Protein AF-A0AAU0XG52-F1 (afdb_monomer_lite)

Secondary structure (DSSP, 8-state):
-PPP---PPPEEETTEEEEEE-SSGGGGGS-HHHHHHHHHHHSS----EEEESSHHHHHHHHHHH-TT--SEEE-SSS-EEEHHHHHHHHHH-TT--TTTS-GGG--

Foldseek 3Di:
DDDPDPPDDWDQDPNWTKDKDQPLCCVVVDDPVVCVVQCVQPNNDRDMDMDTPDPLRVLVVLLVPLVVDQGWDDPVADDIHGSVVVNVLCVVCVPDDCNVDPSVPDD

pLDDT: mean 90.28, std 12.17, range [43.97, 97.56]

Radius of gyration: 14.22 Å; chains: 1; bounding box: 34×27×35 Å

Sequence (107 aa):
MPEPVTGGERLHQHGYSYSIDLSGGILADYEPEELEQVTTRIGEPYAVYVSSQSMDAARAFLREVLPGVDGLVDTNHYEILRASEFLTLVDRYPGWDWRRQPSTDLQ

Structure (mmCIF, N/CA/C/O backbone):
data_AF-A0AAU0XG52-F1
#
_entry.id   AF-A0AAU0XG52-F1
#
loop_
_atom_site.group_PDB
_atom_site.id
_atom_site.type_symbol
_atom_site.label_atom_id
_atom_site.label_alt_id
_atom_site.label_comp_id
_atom_site.label_asym_id
_atom_site.label_entity_id
_atom_site.label_seq_id
_atom_site.pdbx_PDB_ins_code
_atom_site.Cartn_x
_atom_site.Cartn_y
_atom_site.Cartn_z
_atom_site.occupancy
_atom_site.B_iso_or_equiv
_atom_site.auth_seq_id
_atom_site.auth_comp_id
_atom_site.auth_asym_id
_atom_site.auth_atom_id
_atom_site.pdbx_PDB_model_num
ATOM 1 N N . MET A 1 1 ? 18.885 10.916 8.684 1.00 45.97 1 MET A N 1
ATOM 2 C CA . MET A 1 1 ? 18.140 10.062 9.629 1.00 45.97 1 MET A CA 1
ATOM 3 C C . MET A 1 1 ? 18.770 8.684 9.566 1.00 45.97 1 MET A C 1
ATOM 5 O O . MET A 1 1 ? 18.846 8.174 8.454 1.00 45.97 1 MET A O 1
ATOM 9 N N . PRO A 1 2 ? 19.325 8.126 10.654 1.00 44.50 2 PRO A N 1
ATOM 10 C CA . PRO A 1 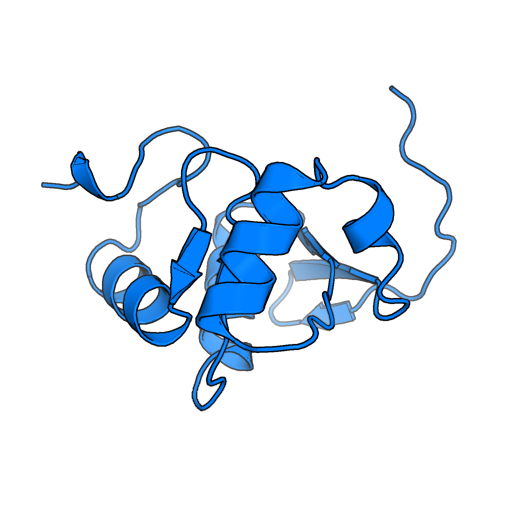2 ? 19.729 6.728 10.632 1.00 44.50 2 PRO A CA 1
ATOM 11 C C . PRO A 1 2 ? 18.467 5.855 10.655 1.00 44.50 2 PRO A C 1
ATOM 13 O O . PRO A 1 2 ? 17.492 6.207 11.317 1.00 44.50 2 PRO A O 1
ATOM 16 N N . GLU A 1 3 ? 18.473 4.762 9.893 1.00 43.97 3 GLU A N 1
ATOM 17 C CA . GLU A 1 3 ? 17.389 3.775 9.883 1.00 43.97 3 GLU A CA 1
ATOM 18 C C . GLU A 1 3 ? 17.187 3.212 11.302 1.00 43.97 3 GLU A C 1
ATOM 20 O O . GLU A 1 3 ? 18.179 2.931 11.989 1.00 43.97 3 GLU A O 1
ATOM 25 N N . PRO A 1 4 ? 15.940 3.039 11.774 1.00 50.06 4 PRO A N 1
ATOM 26 C CA . PRO A 1 4 ? 15.707 2.346 13.026 1.00 50.06 4 PRO A CA 1
ATOM 27 C C . PRO A 1 4 ? 16.206 0.907 12.890 1.00 50.06 4 PRO A C 1
ATOM 29 O O . PRO A 1 4 ? 15.900 0.206 11.925 1.00 50.06 4 PRO A O 1
ATOM 32 N N . VAL A 1 5 ? 17.001 0.472 13.869 1.00 54.59 5 VAL A N 1
ATOM 33 C CA . VAL A 1 5 ? 17.488 -0.903 13.979 1.00 54.59 5 VAL A CA 1
ATOM 34 C C . VAL A 1 5 ? 16.291 -1.819 14.209 1.00 54.59 5 VAL A C 1
ATOM 36 O O . VAL A 1 5 ? 15.878 -2.056 15.339 1.00 54.59 5 VAL A O 1
ATOM 39 N N . THR A 1 6 ? 15.759 -2.382 13.134 1.00 51.53 6 THR A N 1
ATOM 40 C CA . THR A 1 6 ? 15.127 -3.695 13.180 1.00 51.53 6 THR A CA 1
ATOM 41 C C . THR A 1 6 ? 16.178 -4.689 12.712 1.00 51.53 6 THR A C 1
ATOM 43 O O . THR A 1 6 ? 16.414 -4.877 11.523 1.00 51.53 6 THR A O 1
ATOM 46 N N . GLY A 1 7 ? 16.830 -5.361 13.662 1.00 46.84 7 GLY A N 1
ATOM 47 C CA . GLY A 1 7 ? 17.552 -6.613 13.400 1.00 46.84 7 GLY A CA 1
ATOM 48 C C . GLY A 1 7 ? 16.590 -7.763 13.066 1.00 46.84 7 GLY A C 1
ATOM 49 O O . GLY A 1 7 ? 16.777 -8.870 13.556 1.00 46.84 7 GLY A O 1
ATOM 50 N N . GLY A 1 8 ? 15.518 -7.466 12.328 1.00 58.22 8 GLY A N 1
ATOM 51 C CA . GLY A 1 8 ? 14.409 -8.351 12.012 1.00 58.22 8 GLY A CA 1
ATOM 52 C C . GLY A 1 8 ? 14.671 -9.106 10.719 1.00 58.22 8 GLY A C 1
ATOM 53 O O . GLY A 1 8 ? 15.308 -8.596 9.796 1.00 58.22 8 GLY A O 1
ATOM 54 N N . GLU A 1 9 ? 14.209 -10.347 10.686 1.00 68.25 9 GLU A N 1
ATOM 55 C CA . GLU A 1 9 ? 14.289 -11.237 9.535 1.00 68.25 9 GLU A CA 1
ATOM 56 C C . GLU A 1 9 ? 13.825 -10.518 8.262 1.00 68.25 9 GLU A C 1
ATOM 58 O O . GLU A 1 9 ? 12.764 -9.896 8.224 1.00 68.25 9 GLU A O 1
ATOM 63 N N . ARG A 1 10 ? 14.648 -10.578 7.211 1.00 86.56 10 ARG A N 1
ATOM 64 C CA . ARG A 1 10 ? 14.283 -10.030 5.905 1.00 86.56 10 ARG A CA 1
ATOM 65 C C . ARG A 1 10 ? 13.585 -11.114 5.109 1.00 86.56 10 ARG A C 1
ATOM 67 O O . ARG A 1 10 ? 14.090 -12.232 4.999 1.00 86.56 10 ARG A O 1
ATOM 74 N N . LEU A 1 11 ? 12.448 -10.772 4.517 1.00 90.12 11 LEU A N 1
ATOM 75 C CA . LEU A 1 11 ? 11.813 -11.654 3.554 1.00 90.12 11 LEU A CA 1
ATOM 76 C C . LEU A 1 11 ? 12.591 -11.567 2.241 1.00 90.12 11 LEU A C 1
ATOM 78 O O . LEU A 1 11 ? 12.753 -10.485 1.678 1.00 90.12 11 LEU A O 1
ATOM 82 N N . HIS A 1 12 ? 13.060 -12.711 1.750 1.00 90.94 12 HIS A N 1
ATOM 83 C CA . HIS A 1 12 ? 13.725 -12.821 0.458 1.00 90.94 12 HIS A CA 1
ATOM 84 C C . HIS A 1 12 ? 12.797 -13.502 -0.542 1.00 90.94 12 HIS A C 1
ATOM 86 O O . HIS A 1 12 ? 12.483 -14.682 -0.393 1.00 90.94 12 HIS A O 1
ATOM 92 N N . GLN A 1 13 ? 12.377 -12.774 -1.573 1.00 89.38 13 GLN A N 1
ATOM 93 C CA . GLN A 1 13 ? 11.422 -13.278 -2.555 1.00 89.38 13 GLN A CA 1
ATOM 94 C C . GLN A 1 13 ? 11.700 -12.699 -3.943 1.00 89.38 13 GLN A C 1
ATOM 96 O O . GLN A 1 13 ? 11.945 -11.505 -4.091 1.00 89.38 13 GLN A O 1
ATOM 101 N N .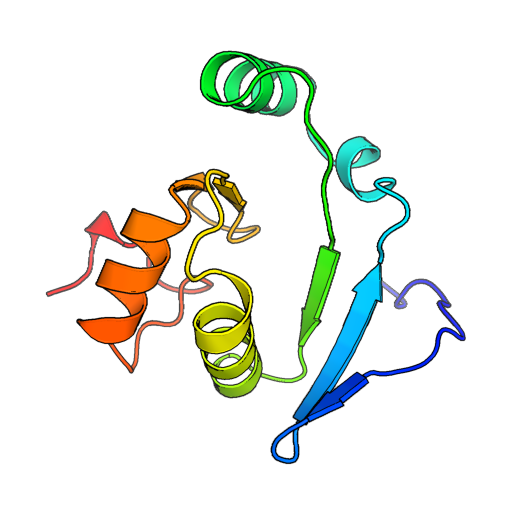 HIS A 1 14 ? 11.699 -13.562 -4.966 1.00 88.12 14 HIS A N 1
ATOM 102 C CA . HIS A 1 14 ? 11.960 -13.204 -6.370 1.00 88.12 14 HIS A CA 1
ATOM 103 C C . HIS A 1 14 ? 13.247 -12.383 -6.607 1.00 88.12 14 HIS A C 1
ATOM 105 O O . HIS A 1 14 ? 13.325 -11.587 -7.536 1.00 88.12 14 HIS A O 1
ATOM 111 N N . GLY A 1 15 ? 14.278 -12.589 -5.779 1.00 91.06 15 GLY A N 1
ATOM 112 C CA . GLY A 1 15 ? 15.546 -11.851 -5.864 1.00 91.06 15 GLY A CA 1
ATOM 113 C C . GLY A 1 15 ? 15.534 -10.477 -5.182 1.00 91.06 15 GLY A C 1
ATOM 114 O O . GLY A 1 15 ? 16.541 -9.772 -5.219 1.00 91.06 15 GLY A O 1
ATOM 115 N N . TYR A 1 16 ? 14.432 -10.114 -4.528 1.00 94.62 16 TYR A N 1
ATOM 116 C CA . TYR A 1 16 ? 14.292 -8.905 -3.725 1.00 94.62 16 TYR A CA 1
ATOM 117 C C . TYR A 1 16 ? 14.352 -9.221 -2.226 1.00 94.62 16 TYR A C 1
ATOM 119 O O . TYR A 1 16 ? 14.097 -10.350 -1.802 1.00 94.62 16 TYR A O 1
ATOM 127 N N . SER A 1 17 ? 14.703 -8.212 -1.432 1.00 93.06 17 SER A N 1
ATOM 128 C CA . SER A 1 17 ? 14.707 -8.250 0.028 1.00 93.06 17 SER A CA 1
ATOM 129 C C . SER A 1 17 ? 13.748 -7.200 0.585 1.00 93.06 17 SER A C 1
ATOM 131 O O . SER A 1 17 ? 13.772 -6.044 0.144 1.00 93.06 17 SER A O 1
ATOM 133 N N . TYR A 1 18 ? 12.933 -7.602 1.556 1.00 92.94 18 TYR A N 1
ATOM 134 C CA . TYR A 1 18 ? 11.916 -6.769 2.192 1.00 92.94 18 TYR A CA 1
ATOM 135 C C . TYR A 1 18 ? 12.100 -6.770 3.705 1.00 92.94 18 TYR A C 1
ATOM 137 O O . TYR A 1 18 ? 12.382 -7.812 4.302 1.00 92.94 18 TYR A O 1
ATOM 145 N N . SER A 1 19 ? 11.904 -5.609 4.320 1.00 93.00 19 SER A N 1
ATOM 146 C CA . SER A 1 19 ? 11.718 -5.496 5.766 1.00 93.00 19 SER A CA 1
ATOM 147 C C . SER A 1 19 ? 10.232 -5.281 6.024 1.00 93.00 19 SER A C 1
ATOM 149 O O . SER A 1 19 ? 9.651 -4.346 5.473 1.00 93.00 19 SER A O 1
ATOM 151 N N . ILE A 1 20 ? 9.621 -6.153 6.823 1.00 92.06 20 ILE A N 1
ATOM 152 C CA . ILE A 1 20 ? 8.186 -6.122 7.114 1.00 92.06 20 ILE A CA 1
ATOM 153 C C . ILE A 1 20 ? 8.010 -5.927 8.615 1.00 92.06 20 ILE A C 1
ATOM 155 O O . ILE A 1 20 ? 8.556 -6.693 9.406 1.00 92.06 20 ILE A O 1
ATOM 159 N N . ASP A 1 21 ? 7.236 -4.918 8.994 1.00 92.44 21 ASP A N 1
ATOM 160 C CA . ASP A 1 21 ? 6.806 -4.699 10.368 1.00 92.44 21 ASP A CA 1
ATOM 161 C C . ASP A 1 21 ? 5.305 -4.992 10.489 1.00 92.44 21 ASP 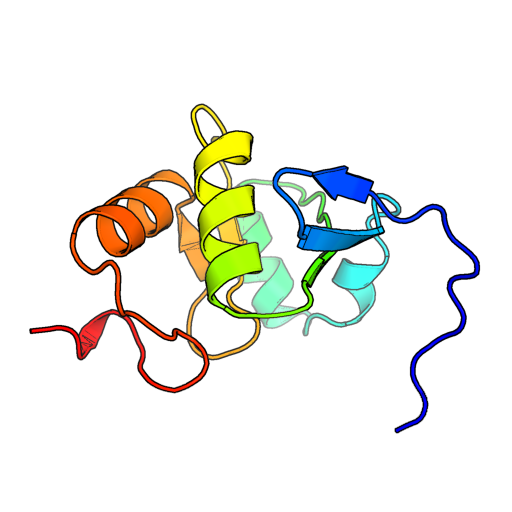A C 1
ATOM 163 O O . ASP A 1 21 ? 4.463 -4.314 9.899 1.00 92.44 21 ASP A O 1
ATOM 167 N N . LEU A 1 22 ? 4.997 -6.042 11.252 1.00 93.00 22 LEU A N 1
ATOM 168 C CA . LEU A 1 22 ? 3.647 -6.529 11.544 1.00 93.00 22 LEU A CA 1
ATOM 169 C C . LEU A 1 22 ? 3.142 -6.065 12.920 1.00 93.00 22 LEU A C 1
ATOM 171 O O . LEU A 1 22 ? 2.088 -6.509 13.374 1.00 93.00 22 LEU A O 1
ATOM 175 N N . SER A 1 23 ? 3.886 -5.223 13.635 1.00 93.75 23 SER A N 1
ATOM 176 C CA . SER A 1 23 ? 3.513 -4.791 14.985 1.00 93.75 23 SER A CA 1
ATOM 177 C C . SER A 1 23 ? 2.284 -3.878 15.017 1.00 93.75 23 SER A C 1
ATOM 179 O O . SER A 1 23 ? 1.687 -3.710 16.077 1.00 93.75 23 SER A O 1
ATOM 181 N N . GLY A 1 24 ? 1.917 -3.265 13.885 1.00 92.94 24 GLY A N 1
ATOM 182 C CA . GLY A 1 24 ? 0.944 -2.170 13.844 1.00 92.94 24 GLY A CA 1
ATOM 183 C C . GLY A 1 24 ? 1.500 -0.835 14.345 1.00 92.94 24 GLY A C 1
ATOM 184 O O . GLY A 1 24 ? 0.799 0.172 14.278 1.00 92.94 24 GLY A O 1
ATOM 185 N N . GLY A 1 25 ? 2.756 -0.798 14.808 1.00 93.00 25 GLY A N 1
ATOM 186 C CA . GLY A 1 25 ? 3.377 0.384 15.409 1.00 93.00 25 GLY A CA 1
ATOM 187 C C . GLY A 1 25 ? 3.478 1.582 14.468 1.00 93.00 25 GLY A C 1
ATOM 188 O O . GLY A 1 25 ? 3.481 2.713 14.942 1.00 93.00 25 GLY A O 1
ATOM 189 N N . ILE A 1 26 ? 3.465 1.347 13.153 1.00 93.25 26 ILE A N 1
ATOM 190 C CA . ILE A 1 26 ? 3.470 2.404 12.134 1.00 93.25 26 ILE A CA 1
ATOM 191 C C . ILE A 1 26 ? 2.269 3.358 12.249 1.00 93.25 26 ILE A C 1
ATOM 193 O O . ILE A 1 26 ? 2.373 4.510 11.852 1.00 93.25 26 ILE A O 1
ATOM 197 N N . LEU A 1 27 ? 1.147 2.930 12.845 1.00 95.00 27 LEU A N 1
ATOM 198 C CA . LEU A 1 27 ? -0.004 3.812 13.080 1.00 95.00 27 LEU A CA 1
ATOM 199 C C . LEU A 1 27 ? 0.321 4.989 14.012 1.00 95.00 27 LEU A C 1
ATOM 20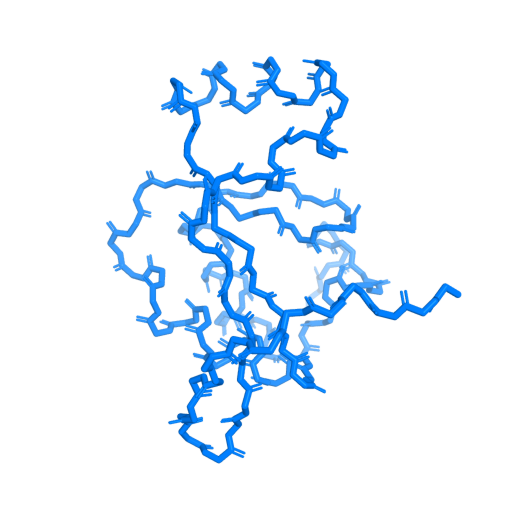1 O O . LEU A 1 27 ? -0.380 5.992 13.972 1.00 95.00 27 LEU A O 1
ATOM 205 N N . ALA A 1 28 ? 1.368 4.887 14.838 1.00 94.62 28 ALA A N 1
ATOM 206 C CA . ALA A 1 28 ? 1.808 5.985 15.697 1.00 94.62 28 ALA A CA 1
ATOM 207 C C . ALA A 1 28 ? 2.417 7.163 14.915 1.00 94.62 28 ALA A C 1
ATOM 209 O O . ALA A 1 28 ? 2.526 8.253 15.473 1.00 94.62 28 ALA A O 1
ATOM 210 N N . ASP A 1 29 ? 2.794 6.944 13.651 1.00 93.12 29 ASP A N 1
ATOM 211 C CA . ASP A 1 29 ? 3.365 7.969 12.775 1.00 93.12 29 ASP A CA 1
ATOM 212 C C . ASP A 1 29 ? 2.287 8.747 11.996 1.00 93.12 29 ASP A C 1
ATOM 214 O O . ASP A 1 29 ? 2.609 9.738 11.346 1.00 93.12 29 ASP A O 1
ATOM 218 N N . TYR A 1 30 ? 1.020 8.318 12.054 1.00 93.31 30 TYR A N 1
ATOM 219 C CA . TYR A 1 30 ? -0.092 8.999 11.390 1.00 93.31 30 TYR A CA 1
ATOM 220 C C . TYR A 1 30 ? -0.618 10.152 12.238 1.00 93.31 30 TYR A C 1
ATOM 222 O O . TYR A 1 30 ? -0.795 10.023 13.455 1.00 93.31 30 TYR A O 1
ATOM 230 N N . GLU A 1 31 ? -0.984 11.249 11.578 1.00 93.94 31 GLU A N 1
ATOM 231 C CA . GLU A 1 31 ? -1.708 12.317 12.252 1.00 93.94 31 GLU A CA 1
ATOM 232 C C . GLU A 1 31 ? -3.127 11.840 12.630 1.00 93.94 31 GLU A C 1
ATOM 234 O O . GLU A 1 31 ? -3.743 11.049 11.904 1.00 93.94 31 GLU A O 1
ATOM 239 N N . PRO A 1 32 ? -3.712 12.327 13.742 1.00 94.44 32 PRO A N 1
ATOM 240 C CA . PRO A 1 32 ? -5.039 11.891 14.190 1.00 94.44 32 PRO A CA 1
ATOM 241 C C . PRO A 1 32 ? -6.135 12.030 13.122 1.00 94.44 32 PRO A C 1
ATOM 243 O O . PRO A 1 32 ? -7.028 11.191 13.024 1.00 94.44 32 PRO A O 1
ATOM 246 N N . GLU A 1 33 ? -6.046 13.076 12.303 1.00 93.50 33 GLU A N 1
ATOM 247 C CA . GLU A 1 33 ? -6.982 13.372 11.213 1.00 93.50 33 GLU A CA 1
ATOM 248 C C . GLU A 1 33 ? -6.864 12.364 10.058 1.00 93.50 33 GLU A C 1
ATOM 250 O O . GLU A 1 33 ? -7.856 12.041 9.401 1.00 93.50 33 GLU A O 1
ATOM 255 N N . GLU A 1 34 ? -5.664 11.835 9.807 1.00 91.88 34 GLU A N 1
ATOM 256 C CA . GLU A 1 34 ? -5.430 10.782 8.816 1.00 91.88 34 GLU A CA 1
ATOM 257 C C . GLU A 1 34 ? -5.960 9.439 9.333 1.00 91.88 34 GLU A C 1
ATOM 259 O O . GLU A 1 34 ? -6.652 8.721 8.605 1.00 91.88 34 GLU A O 1
ATOM 264 N N . LEU A 1 35 ? -5.731 9.135 10.617 1.00 95.00 35 LEU A N 1
ATOM 265 C CA . LEU A 1 35 ? -6.290 7.949 11.273 1.00 95.00 35 LEU A CA 1
ATOM 266 C C . LEU A 1 35 ? -7.818 7.967 11.293 1.00 95.00 35 LEU A C 1
ATOM 268 O O . LEU A 1 35 ? -8.435 6.932 11.044 1.00 95.00 35 LEU A O 1
ATOM 272 N N . GLU A 1 36 ? -8.451 9.114 11.540 1.00 94.81 36 GLU A N 1
ATOM 273 C CA . GLU A 1 36 ? -9.911 9.241 11.485 1.00 94.81 36 GLU A CA 1
ATOM 274 C C . GLU A 1 36 ? -10.446 8.943 10.074 1.00 94.81 36 GLU A C 1
ATOM 276 O O . GLU A 1 36 ? -11.436 8.216 9.913 1.00 94.81 36 GLU A O 1
ATOM 281 N N . GLN A 1 37 ? -9.765 9.436 9.035 1.00 91.88 37 GLN A N 1
ATOM 282 C CA . GLN A 1 37 ? -10.124 9.160 7.642 1.00 91.88 37 GLN A CA 1
ATOM 283 C C . GLN A 1 37 ? -9.987 7.677 7.292 1.00 91.88 37 GLN A C 1
ATOM 285 O O . GLN A 1 37 ? -10.878 7.116 6.647 1.00 91.88 37 GLN A O 1
ATOM 290 N N . VAL A 1 38 ? -8.897 7.034 7.713 1.00 94.38 38 VAL A N 1
ATOM 291 C CA . VAL A 1 38 ? -8.693 5.589 7.546 1.00 94.38 38 VAL A CA 1
ATOM 292 C C . VAL A 1 38 ? -9.787 4.823 8.291 1.00 94.38 38 VAL A C 1
ATOM 294 O O . VAL A 1 38 ? -10.480 3.998 7.691 1.00 94.38 38 VAL A O 1
ATOM 297 N N . THR A 1 39 ? -10.025 5.165 9.556 1.00 95.38 39 THR A N 1
ATOM 298 C CA . THR A 1 39 ? -10.991 4.481 10.424 1.00 95.38 39 THR A CA 1
ATOM 299 C C . THR A 1 39 ? -12.412 4.570 9.875 1.00 95.38 39 THR A C 1
ATOM 301 O O . THR A 1 39 ? -13.154 3.591 9.858 1.00 95.38 39 THR A O 1
ATOM 304 N N . THR A 1 40 ? -12.790 5.722 9.322 1.00 94.94 40 THR A N 1
ATOM 305 C CA . THR A 1 40 ? -14.095 5.912 8.672 1.00 94.94 40 THR A CA 1
ATOM 306 C C . THR A 1 40 ? -14.272 5.016 7.438 1.00 94.94 40 THR A C 1
ATOM 308 O O . THR A 1 40 ? -15.391 4.625 7.106 1.00 94.94 40 THR A O 1
ATOM 311 N N . ARG A 1 41 ? -13.182 4.674 6.737 1.00 93.50 41 ARG A N 1
ATOM 312 C CA . ARG A 1 41 ? -13.218 3.888 5.491 1.00 93.50 41 ARG A CA 1
ATOM 313 C C . ARG A 1 41 ? -13.201 2.377 5.713 1.00 93.50 41 ARG A C 1
ATOM 315 O O . ARG A 1 41 ? -13.774 1.669 4.877 1.00 93.50 41 ARG A O 1
ATOM 322 N N . ILE A 1 42 ? -12.513 1.897 6.752 1.00 94.19 42 ILE A N 1
ATOM 323 C CA . ILE A 1 42 ? -12.268 0.458 6.980 1.00 94.19 42 ILE A CA 1
ATOM 324 C C . ILE A 1 42 ? -12.553 -0.029 8.412 1.00 94.19 42 ILE A C 1
ATOM 326 O O . ILE A 1 42 ? -12.405 -1.216 8.684 1.00 94.19 42 ILE A O 1
ATOM 330 N N . GLY A 1 43 ? -13.010 0.841 9.316 1.00 94.50 43 GLY A N 1
ATOM 331 C CA . GLY A 1 43 ? -13.121 0.532 10.744 1.00 94.50 43 GLY A CA 1
ATOM 332 C C . GLY A 1 43 ? -11.768 0.614 11.453 1.00 94.50 43 GLY A C 1
ATOM 333 O O . GLY A 1 43 ? -10.847 1.243 10.945 1.00 94.50 43 GLY A O 1
ATOM 334 N N . GLU A 1 44 ? -11.652 -0.009 12.627 1.00 94.50 44 GLU A N 1
ATOM 335 C CA . GLU A 1 44 ? -10.407 -0.010 13.412 1.00 94.50 44 GLU A CA 1
ATOM 336 C C . GLU A 1 44 ? -9.224 -0.524 12.567 1.00 94.50 44 GLU A C 1
ATOM 338 O O . GLU A 1 44 ? -9.256 -1.678 12.120 1.00 94.50 44 GLU A O 1
ATOM 343 N N . PRO A 1 45 ? -8.192 0.301 12.313 1.00 94.88 45 PRO A N 1
ATOM 344 C CA . PRO A 1 45 ? -7.121 -0.084 11.413 1.00 94.88 45 PRO A CA 1
ATOM 345 C C . PRO A 1 45 ? -6.107 -1.012 12.081 1.00 94.88 45 PRO A C 1
ATOM 347 O O . PRO A 1 45 ? -5.711 -0.841 13.230 1.00 94.88 45 PRO A O 1
ATOM 350 N N . TYR A 1 46 ? -5.595 -1.951 11.291 1.00 94.31 46 TYR A N 1
ATOM 351 C CA . TYR A 1 46 ? -4.339 -2.641 11.553 1.00 94.31 46 TYR A CA 1
ATOM 352 C C . TYR A 1 46 ? -3.412 -2.380 10.367 1.00 94.31 46 TYR A C 1
ATOM 354 O O . TYR A 1 46 ? -3.795 -2.631 9.223 1.00 94.31 46 TYR A O 1
ATOM 362 N N . ALA A 1 47 ? -2.212 -1.859 10.630 1.00 94.56 47 ALA A N 1
ATOM 363 C CA . ALA A 1 47 ? -1.264 -1.499 9.583 1.00 94.56 47 ALA A CA 1
ATOM 364 C C . ALA A 1 47 ? -0.043 -2.417 9.563 1.00 94.56 47 ALA A C 1
ATOM 366 O O . ALA A 1 47 ? 0.507 -2.796 10.597 1.00 94.56 47 ALA A O 1
ATOM 367 N N . VAL A 1 48 ? 0.400 -2.722 8.349 1.00 94.25 48 VAL A N 1
ATOM 368 C CA . VAL A 1 48 ? 1.643 -3.433 8.070 1.00 94.25 48 VAL A CA 1
ATOM 369 C C . VAL A 1 48 ? 2.544 -2.490 7.298 1.00 94.25 48 VAL A C 1
ATOM 371 O O . VAL A 1 48 ? 2.156 -1.987 6.245 1.00 94.25 48 VAL A O 1
ATOM 374 N N . TYR A 1 49 ? 3.751 -2.267 7.806 1.00 94.12 49 TYR A N 1
ATOM 375 C CA . TYR A 1 49 ? 4.746 -1.469 7.105 1.00 94.12 49 TYR A CA 1
ATOM 376 C C . TYR A 1 49 ? 5.685 -2.377 6.315 1.00 94.12 49 TYR A C 1
ATOM 378 O O . TYR A 1 49 ? 6.198 -3.369 6.834 1.00 94.12 49 TYR A O 1
ATOM 386 N N . VAL A 1 50 ? 5.924 -2.026 5.052 1.00 92.94 50 VAL A N 1
ATOM 387 C CA . VAL A 1 50 ? 6.828 -2.760 4.165 1.00 92.94 50 VAL A CA 1
ATOM 388 C C . VAL A 1 50 ? 7.850 -1.795 3.590 1.00 92.94 50 VAL A C 1
ATOM 390 O O . VAL A 1 50 ? 7.524 -0.923 2.787 1.00 92.94 50 VAL A O 1
ATOM 393 N N . SER A 1 51 ? 9.114 -1.996 3.950 1.00 92.19 51 SER A N 1
ATOM 394 C CA . SER A 1 51 ? 10.242 -1.367 3.272 1.00 92.19 51 SER A CA 1
ATOM 395 C C . SER A 1 51 ? 10.800 -2.321 2.223 1.00 92.19 51 SER A C 1
ATOM 397 O O . SER A 1 51 ? 11.030 -3.507 2.476 1.00 92.19 51 SER A O 1
ATOM 399 N N . SER A 1 52 ? 11.010 -1.799 1.020 1.00 92.50 52 SER A N 1
ATOM 400 C CA . SER A 1 52 ? 11.481 -2.553 -0.138 1.00 92.50 52 SER A CA 1
ATOM 401 C C . SER A 1 52 ? 12.702 -1.875 -0.751 1.00 92.50 52 SER A C 1
ATOM 403 O O . SER A 1 52 ? 12.861 -0.656 -0.699 1.00 92.50 52 SER A O 1
ATOM 405 N N . GLN A 1 53 ? 13.587 -2.670 -1.353 1.00 91.00 53 GLN A N 1
ATOM 406 C CA . GLN A 1 53 ? 14.845 -2.160 -1.911 1.00 91.00 53 GLN A CA 1
ATOM 407 C C . GLN A 1 53 ? 14.675 -1.274 -3.158 1.00 91.00 53 GLN A C 1
ATOM 409 O O . GLN A 1 53 ? 15.597 -0.552 -3.538 1.00 91.00 53 GLN A O 1
ATOM 414 N N . SER A 1 54 ? 13.535 -1.361 -3.845 1.00 93.00 54 SER A N 1
ATOM 415 C CA . SER A 1 54 ? 13.261 -0.604 -5.066 1.00 93.00 54 SER A CA 1
ATOM 416 C C . SER A 1 54 ? 11.765 -0.538 -5.358 1.00 93.00 54 SER A C 1
ATOM 418 O O . SER A 1 54 ? 10.972 -1.300 -4.810 1.00 93.00 54 SER A O 1
ATOM 420 N N . MET A 1 55 ? 11.384 0.339 -6.288 1.00 93.94 55 MET A N 1
ATOM 421 C CA . MET A 1 55 ? 9.999 0.427 -6.747 1.00 93.94 55 MET A CA 1
ATOM 422 C C . MET A 1 55 ? 9.543 -0.844 -7.488 1.00 93.94 55 MET A C 1
ATOM 424 O O . MET A 1 55 ? 8.397 -1.262 -7.356 1.00 93.94 55 MET A O 1
ATOM 428 N N . ASP A 1 56 ? 10.444 -1.504 -8.224 1.00 94.44 56 ASP A N 1
ATOM 429 C CA . ASP A 1 56 ? 10.149 -2.810 -8.828 1.00 94.44 56 ASP A CA 1
ATOM 430 C C . ASP A 1 56 ? 9.836 -3.865 -7.767 1.00 94.44 56 ASP A C 1
ATOM 432 O O . ASP A 1 56 ? 8.860 -4.597 -7.912 1.00 94.44 56 ASP A O 1
ATOM 436 N N . ALA A 1 57 ? 10.615 -3.893 -6.680 1.00 94.81 57 ALA A N 1
ATOM 437 C CA . ALA A 1 57 ? 10.372 -4.784 -5.553 1.00 94.81 57 ALA A CA 1
ATOM 438 C C . ALA A 1 57 ? 9.010 -4.490 -4.907 1.00 94.81 57 ALA A C 1
ATOM 440 O O . ALA A 1 57 ? 8.214 -5.404 -4.714 1.00 94.81 57 ALA A O 1
ATOM 441 N N . ALA A 1 58 ? 8.704 -3.215 -4.637 1.00 94.56 58 ALA A N 1
ATOM 442 C CA . ALA A 1 58 ? 7.422 -2.808 -4.064 1.00 94.56 58 ALA A CA 1
ATOM 443 C C . ALA A 1 58 ? 6.236 -3.272 -4.924 1.00 94.56 58 ALA A C 1
ATOM 445 O O . ALA A 1 58 ? 5.318 -3.918 -4.424 1.00 94.56 58 ALA A O 1
ATOM 446 N N . ARG A 1 59 ? 6.277 -2.998 -6.235 1.00 94.94 59 ARG A N 1
ATOM 447 C CA . ARG A 1 59 ? 5.229 -3.417 -7.176 1.00 94.94 59 ARG A CA 1
ATOM 448 C C . ARG A 1 59 ? 5.099 -4.931 -7.258 1.00 94.94 59 ARG A C 1
ATOM 450 O O . ARG A 1 59 ? 3.979 -5.427 -7.295 1.00 94.94 59 ARG A O 1
ATOM 457 N N . ALA A 1 60 ? 6.216 -5.656 -7.322 1.00 94.00 60 ALA A N 1
ATOM 458 C CA . ALA A 1 60 ? 6.204 -7.114 -7.385 1.00 94.00 60 ALA A CA 1
ATOM 459 C C . ALA A 1 60 ? 5.549 -7.712 -6.134 1.00 94.00 60 ALA A C 1
ATOM 461 O O . ALA A 1 60 ? 4.622 -8.507 -6.256 1.00 94.00 60 ALA A O 1
ATOM 462 N N . PHE A 1 61 ? 5.975 -7.268 -4.951 1.00 95.00 61 PHE A N 1
ATOM 463 C CA . PHE A 1 61 ? 5.446 -7.750 -3.681 1.00 95.00 61 PHE A CA 1
ATOM 464 C C . PHE A 1 61 ? 3.962 -7.421 -3.505 1.00 95.00 61 PHE A C 1
ATOM 466 O O . PHE A 1 61 ? 3.158 -8.308 -3.237 1.00 95.00 61 PHE A O 1
ATOM 473 N N . LEU A 1 62 ? 3.566 -6.162 -3.715 1.00 94.44 62 LEU A N 1
ATOM 474 C CA . LEU A 1 62 ? 2.181 -5.730 -3.515 1.00 94.44 62 LEU A CA 1
ATOM 475 C C . LEU A 1 62 ? 1.210 -6.382 -4.509 1.00 94.44 62 LEU A C 1
ATOM 477 O O . LEU A 1 62 ? 0.097 -6.726 -4.118 1.00 94.44 62 LEU A O 1
ATOM 481 N N . ARG A 1 63 ? 1.630 -6.634 -5.759 1.00 94.56 63 ARG A N 1
ATOM 482 C CA . ARG A 1 63 ? 0.830 -7.428 -6.712 1.00 94.56 63 ARG A CA 1
ATOM 483 C C . ARG A 1 63 ? 0.555 -8.844 -6.221 1.00 94.56 63 ARG A C 1
ATOM 485 O O . ARG A 1 63 ? -0.474 -9.410 -6.571 1.00 94.56 63 ARG A O 1
ATOM 492 N N . GLU A 1 64 ? 1.472 -9.419 -5.456 1.00 94.19 64 GLU A N 1
ATOM 493 C CA . GLU A 1 64 ? 1.345 -10.783 -4.960 1.00 94.19 64 GLU A CA 1
ATOM 494 C C . GLU A 1 64 ? 0.481 -10.864 -3.698 1.00 94.19 64 GLU A C 1
ATOM 496 O O . GLU A 1 64 ? -0.336 -11.775 -3.582 1.00 94.19 64 GLU A O 1
ATOM 501 N N . VAL A 1 65 ? 0.631 -9.913 -2.769 1.00 94.00 65 VAL A N 1
ATOM 502 C CA . VAL A 1 65 ? 0.010 -10.011 -1.435 1.00 94.00 65 VAL A CA 1
ATOM 503 C C . VAL A 1 65 ? -1.334 -9.297 -1.300 1.00 94.00 65 VAL A C 1
ATOM 505 O O . VAL A 1 65 ? -2.108 -9.636 -0.410 1.00 94.00 65 VAL A O 1
ATOM 508 N N . LEU A 1 66 ? -1.628 -8.306 -2.148 1.00 96.00 66 LEU A N 1
ATOM 509 C CA . LEU A 1 66 ? -2.884 -7.551 -2.078 1.00 96.00 66 LEU A CA 1
ATOM 510 C C . LEU A 1 66 ? -4.113 -8.208 -2.740 1.00 96.00 66 LEU A C 1
ATOM 512 O O . LEU A 1 66 ? -5.224 -7.797 -2.392 1.00 96.00 66 LEU A O 1
ATOM 516 N N . PRO A 1 67 ? -4.019 -9.173 -3.681 1.00 96.56 67 PRO A N 1
ATOM 517 C CA . PRO A 1 67 ? -5.211 -9.815 -4.227 1.00 96.56 67 PRO A CA 1
ATOM 518 C C . PRO A 1 67 ? -6.097 -10.421 -3.129 1.00 96.56 67 PRO A C 1
ATOM 520 O O . PRO A 1 67 ? -5.671 -11.280 -2.363 1.00 96.56 67 PRO A O 1
ATOM 523 N N . GLY A 1 68 ? -7.354 -9.976 -3.066 1.00 94.19 68 GLY A N 1
ATOM 524 C CA . GLY A 1 68 ? -8.320 -10.409 -2.049 1.00 94.19 68 GLY A CA 1
ATOM 525 C C . GLY A 1 68 ? -8.275 -9.624 -0.732 1.00 94.19 68 GLY A C 1
ATOM 526 O O . GLY A 1 68 ? -9.124 -9.859 0.125 1.00 94.19 68 GLY A O 1
ATOM 527 N N . VAL A 1 69 ? -7.349 -8.674 -0.574 1.00 94.12 69 VAL A N 1
ATOM 528 C CA . VAL A 1 69 ? -7.323 -7.756 0.571 1.00 94.12 69 VAL A CA 1
ATOM 529 C C . VAL A 1 69 ? -8.376 -6.665 0.373 1.00 94.12 69 VAL A C 1
ATOM 531 O O . VAL A 1 69 ? -8.285 -5.862 -0.556 1.00 94.12 69 VAL A O 1
ATOM 534 N N . ASP A 1 70 ? -9.365 -6.610 1.265 1.00 92.38 70 ASP A N 1
ATOM 535 C CA . ASP A 1 70 ? -10.285 -5.473 1.381 1.00 92.38 70 ASP A CA 1
ATOM 536 C C . ASP A 1 70 ? -9.733 -4.481 2.409 1.00 92.38 70 ASP A C 1
ATOM 538 O O . ASP A 1 70 ? -10.007 -4.560 3.605 1.00 92.38 70 ASP A O 1
ATOM 542 N N . GLY A 1 71 ? -8.866 -3.591 1.935 1.00 95.31 71 GLY A N 1
ATOM 543 C CA . GLY A 1 71 ? -8.149 -2.642 2.774 1.00 95.31 71 GLY A CA 1
ATOM 544 C C . GLY A 1 71 ? -7.630 -1.447 1.986 1.00 95.31 71 GLY A C 1
ATOM 545 O O . GLY A 1 71 ? -8.039 -1.194 0.845 1.00 95.31 71 GLY A O 1
ATOM 546 N N . LEU A 1 72 ? -6.725 -0.706 2.616 1.00 97.00 72 LEU A N 1
ATOM 547 C CA . LEU A 1 72 ? -6.098 0.479 2.045 1.00 97.00 72 LEU A CA 1
ATOM 548 C C . LEU A 1 72 ? -4.598 0.256 1.852 1.00 97.00 72 LEU A C 1
ATOM 550 O O . LEU A 1 72 ? -3.962 -0.457 2.624 1.00 97.00 72 LEU A O 1
ATOM 554 N N . VAL A 1 73 ? -4.050 0.890 0.821 1.00 96.75 73 VAL A N 1
ATOM 555 C CA . VAL A 1 73 ? -2.615 1.014 0.581 1.00 96.75 73 VAL A CA 1
ATOM 556 C C . VAL A 1 73 ? -2.266 2.478 0.740 1.00 96.75 73 VAL A C 1
ATOM 558 O O . VAL A 1 73 ? -2.691 3.307 -0.066 1.00 96.75 73 VAL A O 1
ATOM 561 N N . ASP A 1 74 ? -1.495 2.785 1.773 1.00 95.50 74 ASP A N 1
ATOM 562 C CA . ASP A 1 74 ? -0.843 4.079 1.886 1.00 95.50 74 ASP A CA 1
ATOM 563 C C . ASP A 1 74 ? 0.463 4.057 1.089 1.00 95.50 74 ASP A C 1
ATOM 565 O O . ASP A 1 74 ? 1.338 3.215 1.303 1.00 95.50 74 ASP A O 1
ATOM 569 N N . 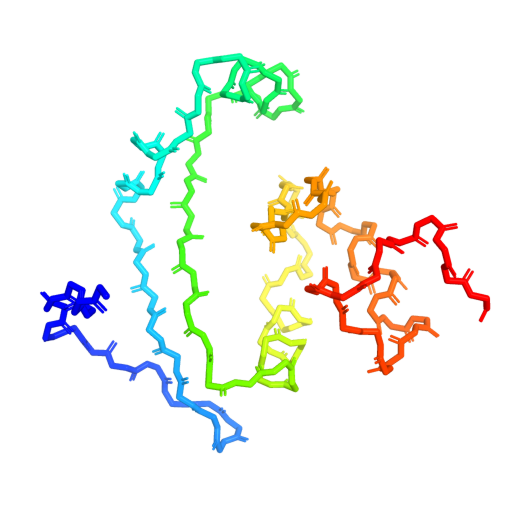THR A 1 75 ? 0.584 4.974 0.134 1.00 93.38 75 THR A N 1
ATOM 570 C CA . THR A 1 75 ? 1.798 5.132 -0.672 1.00 93.38 75 THR A CA 1
ATOM 571 C C . THR A 1 75 ? 2.931 5.833 0.084 1.00 93.38 75 THR A C 1
ATOM 573 O O . THR A 1 75 ? 4.035 5.912 -0.456 1.00 93.38 75 THR A O 1
ATOM 576 N N . ASN A 1 76 ? 2.675 6.333 1.302 1.00 89.38 76 ASN A N 1
ATOM 577 C CA . ASN A 1 76 ? 3.543 7.183 2.126 1.00 89.38 76 ASN A CA 1
ATOM 578 C C . ASN A 1 76 ? 3.967 8.483 1.411 1.00 89.38 76 ASN A C 1
ATOM 580 O O . ASN A 1 76 ? 5.007 9.081 1.697 1.00 89.38 76 ASN A O 1
ATOM 584 N N . HIS A 1 77 ? 3.192 8.888 0.407 1.00 88.00 77 HIS A N 1
ATOM 585 C CA . HIS A 1 77 ? 3.483 10.040 -0.432 1.00 88.00 77 HIS A CA 1
ATOM 586 C C . HIS A 1 77 ? 2.208 10.827 -0.716 1.00 88.00 77 HIS A C 1
ATOM 588 O O . HIS A 1 77 ? 1.866 11.724 0.043 1.00 88.00 77 HIS A O 1
ATOM 594 N N . TYR A 1 78 ? 1.520 10.527 -1.814 1.00 90.50 78 TYR A N 1
ATOM 595 C CA . TYR A 1 78 ? 0.404 11.350 -2.275 1.00 90.50 78 TYR A CA 1
ATOM 596 C C . TYR A 1 78 ? -0.956 10.811 -1.849 1.00 90.50 78 TYR A C 1
ATOM 598 O O . TYR A 1 78 ? -1.911 11.575 -1.741 1.00 90.50 78 TYR A O 1
ATOM 606 N N . GLU A 1 79 ? -1.070 9.492 -1.700 1.00 92.94 79 GLU A N 1
ATOM 607 C CA . GLU A 1 79 ? -2.368 8.830 -1.756 1.00 92.94 79 GLU A CA 1
ATOM 608 C C . GLU A 1 79 ? -2.476 7.650 -0.793 1.00 92.94 79 GLU A C 1
ATOM 610 O O . GLU A 1 79 ? -1.555 6.837 -0.671 1.00 92.94 79 GLU A O 1
ATOM 615 N N . ILE A 1 80 ? -3.669 7.529 -0.208 1.00 94.94 80 ILE A N 1
ATOM 616 C CA . ILE A 1 80 ? -4.179 6.321 0.437 1.00 94.94 80 ILE A CA 1
ATOM 617 C C . ILE A 1 80 ? -5.304 5.777 -0.446 1.00 94.94 80 ILE A C 1
ATOM 619 O O . ILE A 1 80 ? -6.387 6.369 -0.519 1.00 94.94 80 ILE A O 1
ATOM 623 N N . LEU A 1 81 ? -5.045 4.653 -1.110 1.00 96.19 81 LEU A N 1
ATOM 624 C CA . LEU A 1 81 ? -5.916 4.062 -2.131 1.00 96.19 81 LEU A CA 1
ATOM 625 C C . LEU A 1 81 ? -6.561 2.773 -1.633 1.00 96.19 81 LEU A C 1
ATOM 627 O O . LEU A 1 81 ? -6.022 2.096 -0.759 1.00 96.19 81 LEU A O 1
ATOM 631 N N . ARG A 1 82 ? -7.697 2.377 -2.216 1.00 96.62 82 ARG A N 1
ATOM 632 C CA . ARG A 1 82 ? -8.211 1.011 -2.015 1.00 96.62 82 ARG A CA 1
ATOM 633 C C . ARG A 1 82 ? -7.216 0.011 -2.604 1.00 96.62 82 ARG A C 1
ATOM 635 O O . ARG A 1 82 ? -6.679 0.246 -3.682 1.00 96.62 82 ARG A O 1
ATOM 642 N N . ALA A 1 83 ? -7.002 -1.127 -1.946 1.00 97.06 83 ALA A N 1
ATOM 643 C CA . ALA A 1 83 ? -6.060 -2.140 -2.435 1.00 97.06 83 ALA A CA 1
ATOM 644 C C . ALA A 1 83 ? -6.377 -2.600 -3.875 1.00 97.06 83 ALA A C 1
ATOM 646 O O . ALA A 1 83 ? -5.480 -2.722 -4.706 1.00 97.06 83 ALA A O 1
ATOM 647 N N . SER A 1 84 ? -7.660 -2.774 -4.205 1.00 96.69 84 SER A N 1
ATOM 648 C CA . SER A 1 84 ? -8.119 -3.124 -5.557 1.00 96.69 84 SER A CA 1
ATOM 649 C C . SER A 1 84 ? -7.857 -2.032 -6.602 1.00 96.69 84 SER A C 1
ATOM 651 O O . SER A 1 84 ? -7.503 -2.331 -7.745 1.00 96.69 84 SER A O 1
ATOM 653 N N . GLU A 1 85 ? -8.003 -0.765 -6.218 1.00 96.94 85 GLU A N 1
ATOM 654 C CA . GLU A 1 85 ? -7.696 0.391 -7.062 1.00 96.94 85 GLU A CA 1
ATOM 655 C C . GLU A 1 85 ? -6.191 0.485 -7.317 1.00 96.94 85 GLU A C 1
ATOM 657 O O . GLU A 1 85 ? -5.763 0.579 -8.467 1.00 96.94 85 GLU A O 1
ATOM 662 N N . PHE A 1 86 ? -5.385 0.354 -6.262 1.00 97.38 86 PHE A N 1
ATOM 663 C CA . PHE A 1 86 ? -3.932 0.323 -6.360 1.00 97.38 86 PHE A CA 1
ATOM 664 C C . PHE A 1 86 ? -3.446 -0.790 -7.301 1.00 97.38 86 PHE A C 1
ATOM 666 O O . PHE A 1 86 ? -2.637 -0.531 -8.191 1.00 97.38 86 PHE A O 1
ATOM 673 N N . LEU A 1 87 ? -3.979 -2.012 -7.168 1.00 97.56 87 LEU A N 1
ATOM 674 C CA . LEU A 1 87 ? -3.658 -3.123 -8.072 1.00 97.56 87 LEU A CA 1
ATOM 675 C C . LEU A 1 87 ? -4.011 -2.797 -9.528 1.00 97.56 87 LEU A C 1
ATOM 677 O O . LEU A 1 87 ? -3.193 -3.006 -10.421 1.00 97.56 87 LEU A O 1
ATOM 681 N N . THR A 1 88 ? -5.188 -2.212 -9.762 1.00 97.00 88 THR A N 1
ATOM 682 C CA . THR A 1 88 ? -5.622 -1.800 -11.106 1.00 97.00 88 THR A CA 1
ATOM 683 C C . THR A 1 88 ? -4.658 -0.783 -11.722 1.00 97.00 88 THR A C 1
ATOM 685 O O . THR A 1 88 ? -4.298 -0.900 -12.895 1.00 97.00 88 THR A O 1
ATOM 688 N N . LEU A 1 89 ? -4.216 0.205 -10.940 1.00 97.19 89 LEU A N 1
ATOM 689 C CA . LEU A 1 89 ? -3.267 1.226 -11.385 1.00 97.19 89 LEU A CA 1
ATOM 690 C C . LEU A 1 89 ? -1.896 0.627 -11.691 1.00 97.19 89 LEU A C 1
ATOM 692 O O . LEU A 1 89 ? -1.323 0.905 -12.741 1.00 97.19 89 LEU A O 1
ATOM 696 N N . VAL A 1 90 ? -1.387 -0.227 -10.807 1.00 95.50 90 VAL A N 1
ATOM 697 C CA . VAL A 1 90 ? -0.087 -0.874 -10.980 1.00 95.50 90 VAL A CA 1
ATOM 698 C C . VAL A 1 90 ? -0.092 -1.814 -12.190 1.00 95.50 90 VAL A C 1
ATOM 700 O O . VAL A 1 90 ? 0.892 -1.857 -12.929 1.00 95.50 90 VAL A O 1
ATOM 703 N N . ASP A 1 91 ? -1.185 -2.526 -12.461 1.00 94.81 91 ASP A N 1
ATOM 704 C CA . ASP A 1 91 ? -1.309 -3.381 -13.648 1.00 94.81 91 ASP A CA 1
ATOM 705 C C . ASP A 1 91 ? -1.444 -2.578 -14.943 1.00 94.81 91 ASP A C 1
ATOM 707 O O . ASP A 1 91 ? -0.832 -2.927 -15.957 1.00 94.81 91 ASP A O 1
ATOM 711 N N . ARG A 1 92 ? -2.190 -1.471 -14.911 1.00 96.62 92 ARG A N 1
ATOM 712 C CA . ARG A 1 92 ? -2.366 -0.594 -16.073 1.00 96.62 92 ARG A CA 1
ATOM 713 C C . ARG A 1 92 ? -1.118 0.229 -16.394 1.00 96.62 92 ARG A C 1
ATOM 715 O O . ARG A 1 92 ? -0.840 0.462 -17.569 1.00 96.62 92 ARG A O 1
ATOM 722 N N . TYR A 1 93 ? -0.364 0.640 -15.376 1.00 96.12 93 TYR A N 1
ATOM 723 C CA . TYR A 1 93 ? 0.802 1.516 -15.490 1.00 96.12 93 TYR A CA 1
ATOM 724 C C . TYR A 1 93 ? 2.053 0.870 -14.863 1.00 96.12 93 TYR A C 1
ATOM 726 O O . TYR A 1 93 ? 2.498 1.274 -13.787 1.00 96.12 93 TYR A O 1
ATOM 734 N N . PRO A 1 94 ? 2.700 -0.101 -15.542 1.00 91.94 94 PRO A N 1
ATOM 735 C CA . PRO A 1 94 ? 3.819 -0.863 -14.973 1.00 91.94 94 PRO A CA 1
ATOM 736 C C . PRO A 1 94 ? 5.034 -0.017 -14.566 1.00 91.94 94 PRO A C 1
ATOM 738 O O . PRO A 1 94 ? 5.820 -0.436 -13.718 1.00 91.94 94 PRO A O 1
ATOM 741 N N . GLY A 1 95 ? 5.198 1.159 -15.181 1.00 93.81 95 GLY A N 1
ATOM 742 C CA . GLY A 1 95 ? 6.280 2.103 -14.901 1.00 93.81 95 GLY A CA 1
ATOM 743 C C . GLY A 1 95 ? 5.974 3.128 -13.807 1.00 93.81 95 GLY A C 1
ATOM 744 O O . GLY A 1 95 ? 6.852 3.928 -13.492 1.00 93.81 95 GLY A O 1
ATOM 745 N N . TRP A 1 96 ? 4.767 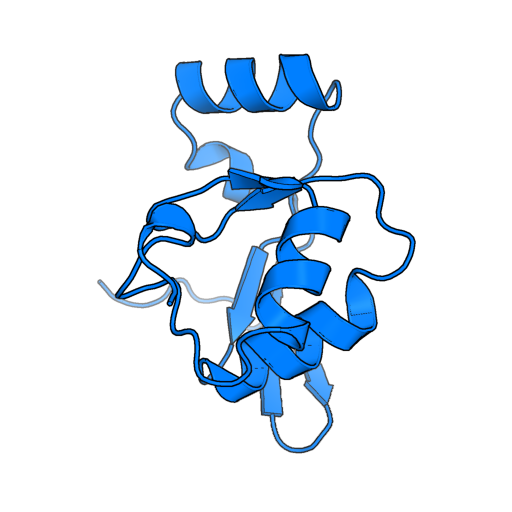3.128 -13.232 1.00 95.50 96 TRP A N 1
ATOM 746 C CA . TRP A 1 96 ? 4.352 4.143 -12.264 1.00 95.50 96 TRP A CA 1
ATOM 747 C C . TRP A 1 96 ? 5.208 4.108 -10.990 1.00 95.50 96 TRP A C 1
ATOM 749 O O . TRP A 1 96 ? 5.238 3.104 -10.276 1.00 95.50 96 TRP A O 1
ATOM 759 N N . ASP A 1 97 ? 5.924 5.202 -10.716 1.00 95.25 97 ASP A N 1
ATOM 760 C CA . ASP A 1 97 ? 6.623 5.459 -9.450 1.00 95.25 97 ASP A CA 1
ATOM 761 C C . ASP A 1 97 ? 5.784 6.447 -8.625 1.00 95.25 97 ASP A C 1
ATOM 763 O O . ASP A 1 97 ? 5.909 7.665 -8.779 1.00 95.25 97 ASP A O 1
ATOM 767 N N . TRP A 1 98 ? 4.930 5.918 -7.743 1.00 94.69 98 TRP A N 1
ATOM 768 C CA . TRP A 1 98 ? 4.026 6.708 -6.892 1.00 94.69 98 TRP A CA 1
ATOM 769 C C . TRP A 1 98 ? 4.744 7.637 -5.908 1.00 94.69 98 TRP A C 1
ATOM 771 O O . TRP A 1 98 ? 4.115 8.486 -5.294 1.00 94.69 98 TRP A O 1
ATOM 781 N N . ARG A 1 99 ? 6.072 7.541 -5.769 1.00 93.69 99 ARG A N 1
ATOM 782 C CA . ARG A 1 99 ? 6.859 8.507 -4.981 1.00 93.69 99 ARG A CA 1
ATOM 783 C C . ARG A 1 99 ? 7.091 9.816 -5.729 1.00 93.69 99 ARG A C 1
ATOM 785 O O . ARG A 1 99 ? 7.584 10.776 -5.146 1.00 93.69 99 ARG A O 1
ATOM 792 N N . ARG A 1 100 ? 6.845 9.825 -7.043 1.00 94.62 100 ARG A N 1
ATOM 793 C CA . ARG A 1 100 ? 7.155 10.944 -7.945 1.00 94.62 100 ARG A CA 1
ATOM 794 C C . ARG A 1 100 ? 5.932 11.523 -8.636 1.00 94.62 100 ARG A C 1
ATOM 796 O O . ARG A 1 100 ? 5.988 12.669 -9.065 1.00 94.62 100 ARG A O 1
ATOM 803 N N . GLN A 1 101 ? 4.886 10.723 -8.802 1.00 95.31 101 GLN A N 1
ATOM 804 C CA . GLN A 1 101 ? 3.703 11.098 -9.561 1.00 95.31 101 GLN A CA 1
ATOM 805 C C . GLN A 1 101 ? 2.462 10.498 -8.892 1.00 95.31 101 GLN A C 1
ATOM 807 O O . GLN A 1 101 ? 2.442 9.280 -8.702 1.00 95.31 101 GLN A O 1
ATOM 812 N N . PRO A 1 102 ? 1.445 11.300 -8.540 1.00 96.19 102 PRO A N 1
ATOM 813 C CA . PRO A 1 102 ? 0.173 10.776 -8.051 1.00 96.19 102 PRO A CA 1
ATOM 814 C C . PRO A 1 102 ? -0.585 10.048 -9.170 1.00 96.19 102 PRO A C 1
ATOM 816 O O . PRO A 1 102 ? -0.349 10.286 -10.358 1.00 96.19 102 PRO A O 1
ATOM 819 N N . SER A 1 103 ? -1.520 9.174 -8.804 1.00 95.31 103 SER A N 1
ATOM 820 C CA . SER A 1 103 ? -2.297 8.380 -9.760 1.00 95.31 103 SER A CA 1
ATOM 821 C C . SER A 1 103 ? -3.143 9.241 -10.705 1.00 95.31 103 SER A C 1
ATOM 823 O O . SER A 1 103 ? -3.343 8.881 -11.866 1.00 95.31 103 SER A O 1
ATOM 825 N N . THR A 1 104 ? -3.569 10.420 -10.242 1.00 94.56 104 THR A N 1
ATOM 826 C CA . THR A 1 104 ? -4.368 11.393 -11.004 1.00 94.56 104 THR A CA 1
ATOM 827 C C . THR A 1 104 ? -3.654 11.959 -12.227 1.00 94.56 104 THR A C 1
ATOM 829 O O . THR A 1 104 ? -4.312 12.458 -13.137 1.00 94.56 104 THR A O 1
ATOM 832 N N . ASP A 1 105 ? -2.324 11.868 -12.259 1.00 95.19 105 ASP A N 1
ATOM 833 C CA . ASP A 1 105 ? -1.492 12.441 -13.315 1.00 95.19 105 ASP A CA 1
ATOM 834 C C . ASP A 1 105 ? -1.044 11.387 -14.341 1.00 95.19 105 ASP A C 1
ATOM 836 O O . ASP A 1 105 ? -0.277 11.701 -15.255 1.00 95.19 105 ASP A O 1
ATOM 840 N N . LEU A 1 106 ? -1.477 10.130 -14.194 1.00 91.56 106 LEU A N 1
ATOM 841 C CA . LEU A 1 106 ? -1.138 9.043 -15.110 1.00 91.56 106 LEU A CA 1
ATOM 842 C C . LEU A 1 106 ? -1.887 9.188 -16.442 1.00 91.56 106 LEU A C 1
ATOM 844 O O . LEU A 1 106 ? -3.095 9.425 -16.469 1.00 91.56 106 LEU A O 1
ATOM 848 N N . GLN A 1 107 ? -1.156 9.032 -17.551 1.00 80.06 107 GLN A N 1
ATOM 849 C CA . GLN A 1 107 ? -1.677 9.087 -18.925 1.00 80.06 107 GLN A CA 1
ATOM 850 C C . GLN A 1 107 ? -1.727 7.686 -19.527 1.00 80.06 107 GLN A C 1
ATOM 852 O O . GLN A 1 107 ? -0.648 7.066 -19.650 1.00 80.06 107 GLN A O 1
#